Protein AF-A0A524GRS2-F1 (afdb_monomer_lite)

pLDDT: mean 77.16, std 18.99, range [37.22, 97.19]

Radius of gyration: 33.55 Å; chains: 1; bounding box: 80×37×127 Å

Secondary structure (DSSP, 8-state):
-------------------------PPPPPEE--STT----TTS-EEEET-SSS--EE-TT---TT--EEEEEEEEEEEPS---TT--HHHHTT--PBP--HHHHHHHHHHHHHHHHHHHTT-SS-EEESS--TTEEEEEEEEEEE-B-SPP-----------------

Foldseek 3Di:
DDDDDDDDDDDDDDDDDDDDPDPDPDQDDWDFDPDPPWDADPVQWTWIPSDPDPTDTHHPPDDLPLAAAEEEDEPFEAEDPDADDPDDPVSVVVDDFHDQDPVNRVVVVVVVVVVVCVVVVPDPRYHYDNDDDDRYHYDYDYHYHDTHPDDPDDPDPPPPPPPDDDDDD

Sequence (169 aa):
MHTRINNQVRRVAILTMVAVFGIGCTTPPPTIDTSEGAEATFDGLYPVLNAKVDAAWAAPGLDLSGYTKILLRGEGIEYRPGGESGRTSMARSHGGPYEVTEDQKERVLAIVREAFLKELGKSTRFTIVDEPGPDVLLVRGVLLDVVSYVPPDTASRSEVLLRSVGDAT

Structure (mmCIF, N/CA/C/O backbone):
data_AF-A0A524GRS2-F1
#
_entry.id   AF-A0A524GRS2-F1
#
loop_
_atom_site.group_PDB
_atom_site.id
_atom_site.type_symbol
_atom_site.label_atom_id
_atom_site.label_alt_id
_atom_site.label_comp_id
_atom_site.label_asym_id
_atom_site.label_entity_id
_atom_site.label_seq_id
_atom_site.pdbx_PDB_ins_code
_atom_site.Cartn_x
_atom_site.Cartn_y
_atom_site.Cartn_z
_atom_site.occupancy
_atom_site.B_iso_or_equiv
_atom_site.auth_seq_id
_atom_site.auth_comp_id
_atom_site.auth_asym_id
_atom_site.auth_atom_id
_atom_site.pdbx_PDB_model_num
ATOM 1 N N . MET A 1 1 ? 38.931 -9.334 89.816 1.00 37.22 1 MET A N 1
ATOM 2 C CA . MET A 1 1 ? 40.124 -8.649 89.279 1.00 37.22 1 MET A CA 1
ATOM 3 C C . MET A 1 1 ? 40.024 -8.660 87.757 1.00 37.22 1 MET A C 1
ATOM 5 O O . MET A 1 1 ? 39.945 -9.737 87.195 1.00 37.22 1 MET A O 1
ATOM 9 N N . HIS A 1 2 ? 39.906 -7.465 87.170 1.00 39.06 2 HIS A N 1
ATOM 10 C CA . HIS A 1 2 ? 40.133 -7.047 85.773 1.00 39.06 2 HIS A CA 1
ATOM 11 C C . HIS A 1 2 ? 39.547 -7.843 84.573 1.00 39.06 2 HIS A C 1
ATOM 13 O O . HIS A 1 2 ? 39.896 -8.988 84.344 1.00 39.06 2 HIS A O 1
ATOM 19 N N . THR A 1 3 ? 38.553 -7.310 83.840 1.00 40.22 3 THR A N 1
ATOM 20 C CA . THR A 1 3 ? 38.626 -6.407 82.649 1.00 40.22 3 THR A CA 1
ATOM 21 C C . THR A 1 3 ? 38.978 -7.109 81.313 1.00 40.22 3 THR A C 1
ATOM 23 O O . THR A 1 3 ? 40.138 -7.417 81.090 1.00 40.22 3 THR A O 1
ATOM 26 N N . ARG A 1 4 ? 38.026 -7.236 80.365 1.00 40.84 4 ARG A N 1
ATOM 27 C CA . ARG A 1 4 ? 37.919 -6.444 79.103 1.00 40.84 4 ARG A CA 1
ATOM 28 C C . ARG A 1 4 ? 36.942 -7.040 78.067 1.00 40.84 4 ARG A C 1
ATOM 30 O O . ARG A 1 4 ? 36.917 -8.231 77.796 1.00 40.84 4 ARG A O 1
ATOM 37 N N . ILE A 1 5 ? 36.186 -6.108 77.489 1.00 53.31 5 ILE A N 1
ATOM 38 C CA . ILE A 1 5 ? 35.272 -6.127 76.335 1.00 53.31 5 ILE A CA 1
ATOM 39 C C . ILE A 1 5 ? 36.060 -6.174 75.009 1.00 53.31 5 ILE A C 1
ATOM 41 O O . ILE A 1 5 ? 37.092 -5.510 74.961 1.00 53.31 5 ILE A O 1
ATOM 45 N N . ASN A 1 6 ? 35.552 -6.845 73.951 1.00 43.56 6 ASN A N 1
ATOM 4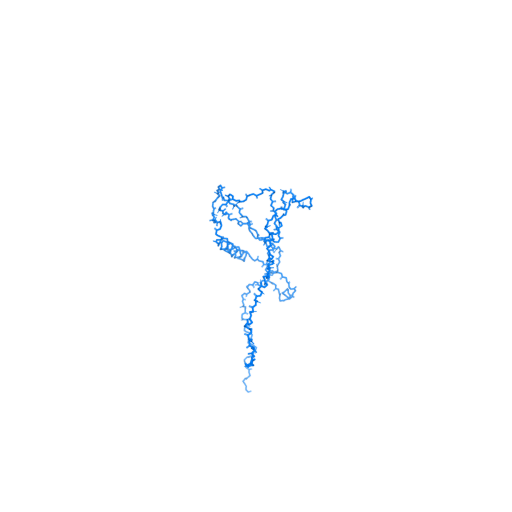6 C CA . ASN A 1 6 ? 35.496 -6.363 72.539 1.00 43.56 6 ASN A CA 1
ATOM 47 C C . ASN A 1 6 ? 34.834 -7.435 71.625 1.00 43.56 6 ASN A C 1
ATOM 49 O O . ASN A 1 6 ? 35.375 -8.523 71.486 1.00 43.56 6 ASN A O 1
ATOM 53 N N . ASN A 1 7 ? 33.594 -7.323 71.136 1.00 45.00 7 ASN A N 1
ATOM 54 C CA . ASN A 1 7 ? 33.030 -6.490 70.057 1.00 45.00 7 ASN A CA 1
ATOM 55 C C . ASN A 1 7 ? 33.654 -6.697 68.656 1.00 45.00 7 ASN A C 1
ATOM 57 O O . ASN A 1 7 ? 34.680 -6.101 68.340 1.00 45.00 7 ASN A O 1
ATOM 61 N N . GLN A 1 8 ? 32.989 -7.481 67.796 1.00 49.09 8 GLN A N 1
ATOM 62 C CA . GLN A 1 8 ? 33.126 -7.389 66.335 1.00 49.09 8 GLN A CA 1
ATOM 63 C C . GLN A 1 8 ? 31.754 -7.538 65.665 1.00 49.09 8 GLN A C 1
ATOM 65 O O . GLN A 1 8 ? 31.159 -8.612 65.593 1.00 49.09 8 GLN A O 1
ATOM 70 N N . VAL A 1 9 ? 31.262 -6.391 65.209 1.00 46.88 9 VAL A N 1
ATOM 71 C CA . VAL A 1 9 ? 29.985 -6.143 64.545 1.00 46.88 9 VAL A CA 1
ATOM 72 C C . VAL A 1 9 ? 30.021 -6.734 63.133 1.00 46.88 9 VAL A C 1
ATOM 74 O O . VAL A 1 9 ? 30.816 -6.315 62.291 1.00 46.88 9 VAL A O 1
ATOM 77 N N . ARG A 1 10 ? 29.147 -7.707 62.849 1.00 46.19 10 ARG A N 1
ATOM 78 C CA . ARG A 1 10 ? 28.911 -8.215 61.489 1.00 46.19 10 ARG A CA 1
ATOM 79 C C . ARG A 1 10 ? 28.098 -7.185 60.698 1.00 46.19 10 ARG A C 1
ATOM 81 O O . ARG A 1 10 ? 26.949 -6.905 61.019 1.00 46.19 10 ARG A O 1
ATOM 88 N N . ARG A 1 11 ? 28.736 -6.613 59.676 1.00 42.41 11 ARG A N 1
ATOM 89 C CA . ARG A 1 11 ? 28.190 -5.629 58.732 1.00 42.41 11 ARG A CA 1
ATOM 90 C C . ARG A 1 11 ? 27.015 -6.225 57.942 1.00 42.41 11 ARG A C 1
ATOM 92 O O . ARG A 1 11 ? 27.190 -7.236 57.269 1.00 42.41 11 ARG A O 1
ATOM 99 N N . VAL A 1 12 ? 25.850 -5.582 58.002 1.00 46.50 12 VAL A N 1
ATOM 100 C CA . VAL A 1 12 ? 24.701 -5.833 57.117 1.00 46.50 12 VAL A CA 1
ATOM 101 C C . VAL A 1 12 ? 24.848 -4.914 55.904 1.00 46.50 12 VAL A C 1
ATOM 103 O O . VAL A 1 12 ? 24.882 -3.696 56.060 1.00 46.50 12 VAL A O 1
ATOM 106 N N . ALA A 1 13 ? 24.973 -5.488 54.707 1.00 42.91 13 ALA A N 1
ATOM 107 C CA . ALA A 1 13 ? 24.952 -4.749 53.448 1.00 42.91 13 ALA A CA 1
ATOM 108 C C . ALA A 1 13 ? 23.513 -4.733 52.909 1.00 42.91 13 ALA A C 1
ATOM 110 O O . ALA A 1 13 ? 22.973 -5.778 52.554 1.00 42.91 13 ALA A O 1
ATOM 111 N N . ILE A 1 14 ? 22.889 -3.555 52.889 1.00 42.84 14 ILE A N 1
ATOM 112 C CA . ILE A 1 14 ? 21.577 -3.312 52.277 1.00 42.84 14 ILE A CA 1
ATOM 113 C C . ILE A 1 14 ? 21.828 -2.921 50.818 1.00 42.84 14 ILE A C 1
ATOM 115 O O . ILE A 1 14 ? 22.500 -1.928 50.549 1.00 42.84 14 ILE A O 1
ATOM 119 N N . LEU A 1 15 ? 21.323 -3.728 49.887 1.00 41.41 15 LEU A N 1
ATOM 120 C CA . LEU A 1 15 ? 21.469 -3.536 48.446 1.00 41.41 15 LEU A CA 1
ATOM 121 C C . LEU A 1 15 ? 20.188 -2.874 47.920 1.00 41.41 15 LEU A C 1
ATOM 123 O O . LEU A 1 15 ? 19.169 -3.530 47.716 1.00 41.41 15 LEU A O 1
ATOM 127 N N . THR A 1 16 ? 20.216 -1.551 47.774 1.00 44.53 16 THR A N 1
ATOM 128 C CA . THR A 1 16 ? 19.108 -0.755 47.231 1.00 44.53 16 THR A CA 1
ATOM 129 C C . THR A 1 16 ? 19.092 -0.894 45.707 1.00 44.53 16 THR A C 1
ATOM 131 O O . THR A 1 16 ? 19.890 -0.281 45.002 1.00 44.53 16 THR A O 1
ATOM 134 N N . MET A 1 17 ? 18.198 -1.737 45.191 1.00 40.00 17 MET A N 1
ATOM 135 C CA . MET A 1 17 ? 17.935 -1.885 43.760 1.00 40.00 17 MET A CA 1
ATOM 136 C C . MET A 1 17 ? 17.105 -0.687 43.277 1.00 40.00 17 MET A C 1
ATOM 138 O O . MET A 1 17 ? 15.910 -0.592 43.547 1.00 40.00 17 MET A O 1
ATOM 142 N N . VAL A 1 18 ? 17.755 0.255 42.592 1.00 48.28 18 VAL A N 1
ATOM 143 C CA . VAL A 1 18 ? 17.095 1.371 41.902 1.00 48.28 18 VAL A CA 1
ATOM 144 C C . VAL A 1 18 ? 16.351 0.812 40.688 1.00 48.28 18 VAL A C 1
ATOM 146 O O . VAL A 1 18 ? 16.968 0.395 39.709 1.00 48.28 18 VAL A O 1
ATOM 149 N N . ALA A 1 19 ? 15.021 0.782 40.757 1.00 53.06 19 ALA A N 1
ATOM 150 C CA . ALA A 1 19 ? 14.162 0.459 39.626 1.00 53.06 19 ALA A CA 1
ATOM 151 C C . ALA A 1 19 ? 14.111 1.656 38.662 1.00 53.06 19 ALA A C 1
ATOM 153 O O . ALA A 1 19 ? 13.416 2.642 38.903 1.00 53.06 19 ALA A O 1
ATOM 154 N N . VAL A 1 20 ? 14.869 1.574 37.570 1.00 55.94 20 VAL A N 1
ATOM 155 C CA . VAL A 1 20 ? 14.745 2.485 36.429 1.00 55.94 20 VAL A CA 1
ATOM 156 C C . VAL A 1 20 ? 13.466 2.105 35.678 1.00 55.94 20 VAL A C 1
ATOM 158 O O . VAL A 1 20 ? 13.427 1.091 34.984 1.00 55.94 20 VAL A O 1
ATOM 161 N N . PHE A 1 21 ? 12.403 2.898 35.832 1.00 50.94 21 PHE A N 1
ATOM 162 C CA . PHE A 1 21 ? 11.226 2.814 34.969 1.00 50.94 21 PHE A CA 1
ATOM 163 C C . PHE A 1 21 ? 11.613 3.309 33.573 1.00 50.94 21 PHE A C 1
ATOM 165 O O . PHE A 1 21 ? 11.724 4.509 33.330 1.00 50.94 21 PHE A O 1
ATOM 172 N N . GLY A 1 22 ? 11.849 2.375 32.654 1.00 50.34 22 GLY A N 1
ATOM 173 C CA . GLY A 1 22 ? 11.948 2.688 31.236 1.00 50.34 22 GLY A CA 1
ATOM 174 C C . GLY A 1 22 ? 10.583 3.140 30.726 1.00 50.34 22 GLY A C 1
ATOM 175 O O . GLY A 1 22 ? 9.666 2.329 30.616 1.00 50.34 22 GLY A O 1
ATOM 176 N N . ILE A 1 23 ? 10.444 4.426 30.404 1.00 61.38 23 ILE A N 1
ATOM 177 C CA . ILE A 1 23 ? 9.356 4.906 29.550 1.00 61.38 23 ILE A CA 1
ATOM 178 C C . ILE A 1 23 ? 9.669 4.366 28.156 1.00 61.38 23 ILE A C 1
ATOM 180 O O . ILE A 1 23 ? 10.409 4.972 27.385 1.00 61.38 23 ILE A O 1
ATOM 184 N N . GLY A 1 24 ? 9.177 3.165 27.857 1.00 53.12 24 GLY A N 1
ATOM 185 C CA . GLY A 1 24 ? 9.129 2.694 26.484 1.00 53.12 24 GLY A CA 1
ATOM 186 C C . GLY A 1 24 ? 8.235 3.652 25.708 1.00 53.12 24 GLY A C 1
ATOM 187 O O . GLY A 1 24 ? 7.055 3.772 26.031 1.00 53.12 24 GLY A O 1
ATOM 188 N N . CYS A 1 25 ? 8.789 4.359 24.721 1.00 62.62 25 CYS A N 1
ATOM 189 C CA . CYS A 1 25 ? 7.992 5.099 23.748 1.00 62.62 25 CYS A CA 1
ATOM 190 C C . CYS A 1 25 ? 7.077 4.103 23.032 1.00 62.62 25 CYS A C 1
ATOM 192 O O . CYS A 1 25 ? 7.484 3.433 22.086 1.00 62.62 25 CYS A O 1
ATOM 194 N N . THR A 1 26 ? 5.846 3.973 23.514 1.00 72.31 26 THR A N 1
ATOM 195 C CA . THR A 1 26 ? 4.788 3.318 22.757 1.00 72.31 26 THR A CA 1
ATOM 196 C C . THR A 1 26 ? 4.307 4.336 21.736 1.00 72.31 26 THR A C 1
ATOM 198 O O . THR A 1 26 ? 3.864 5.425 22.099 1.00 72.31 26 THR A O 1
ATOM 201 N N . THR A 1 27 ? 4.475 4.035 20.449 1.00 75.06 27 THR A N 1
ATOM 202 C CA . THR A 1 27 ? 3.836 4.833 19.401 1.00 75.06 27 THR A CA 1
ATOM 203 C C . THR A 1 27 ? 2.325 4.761 19.641 1.00 75.06 27 THR A C 1
ATOM 205 O O . THR A 1 27 ? 1.809 3.645 19.778 1.00 75.06 27 THR A O 1
ATOM 208 N N . PRO A 1 28 ? 1.617 5.900 19.745 1.00 85.62 28 PRO A N 1
ATOM 209 C CA . PRO A 1 28 ? 0.177 5.890 19.954 1.00 85.62 28 PRO A CA 1
ATOM 210 C C . PRO A 1 28 ? -0.532 5.095 18.846 1.00 85.62 28 PRO A C 1
ATOM 212 O O . PRO A 1 28 ? -0.034 5.045 17.717 1.00 85.62 28 PRO A O 1
ATOM 215 N N . PRO A 1 29 ? -1.677 4.455 19.137 1.00 88.44 29 PRO A N 1
ATOM 216 C CA . PRO A 1 29 ? -2.413 3.712 18.125 1.00 88.44 29 PRO A CA 1
ATOM 217 C C . PRO A 1 29 ? -2.918 4.640 17.003 1.00 88.44 29 PRO A C 1
ATOM 219 O O . PRO A 1 29 ? -3.179 5.825 17.252 1.00 88.44 29 PRO A O 1
ATOM 222 N N . PRO A 1 30 ? -3.106 4.109 15.779 1.00 91.62 30 PRO A N 1
ATOM 223 C CA . PRO A 1 30 ? -3.716 4.856 14.689 1.00 91.62 30 PRO A CA 1
ATOM 224 C C . PRO A 1 30 ? -5.075 5.426 15.103 1.00 91.62 30 PRO A C 1
ATOM 226 O O . PRO A 1 30 ? -5.917 4.690 15.617 1.00 91.62 30 PRO A O 1
ATOM 229 N N . THR A 1 31 ? -5.279 6.727 14.902 1.00 93.12 31 THR A N 1
ATOM 230 C CA . THR A 1 31 ? -6.502 7.435 15.320 1.00 93.12 31 THR A CA 1
ATOM 231 C C . THR A 1 31 ? -6.925 8.418 14.234 1.00 93.12 31 THR A C 1
ATOM 233 O O . THR A 1 31 ? -6.078 9.118 13.686 1.00 93.12 31 THR A O 1
ATOM 236 N N . ILE A 1 32 ? -8.220 8.467 13.917 1.00 94.44 32 ILE A N 1
ATOM 237 C CA . ILE A 1 32 ? -8.779 9.426 12.954 1.00 94.44 32 ILE A CA 1
ATOM 238 C C . ILE A 1 32 ? -8.814 10.810 13.612 1.00 94.44 32 ILE A C 1
ATOM 240 O O . ILE A 1 32 ? -9.409 10.964 14.679 1.00 94.44 32 ILE A O 1
ATOM 244 N N . ASP A 1 33 ? -8.180 11.802 12.992 1.00 94.75 33 ASP A N 1
ATOM 245 C CA . ASP A 1 33 ? -8.188 13.183 13.470 1.00 94.75 33 ASP A CA 1
ATOM 246 C C . ASP A 1 33 ? -9.451 13.899 12.999 1.00 94.75 33 ASP A C 1
ATOM 248 O O . ASP A 1 33 ? -9.538 14.340 11.859 1.00 94.75 33 ASP A O 1
ATOM 252 N N . THR A 1 34 ? -10.439 14.009 13.883 1.00 91.25 34 THR A N 1
ATOM 253 C CA . THR A 1 34 ? -11.660 14.795 13.654 1.00 91.25 34 THR A CA 1
ATOM 254 C C . THR A 1 34 ? -11.642 16.113 14.434 1.00 91.25 34 THR A C 1
ATOM 256 O O . THR A 1 34 ? -12.701 16.603 14.833 1.00 91.25 34 THR A O 1
ATOM 259 N N . SER A 1 35 ? -10.457 16.648 14.752 1.00 90.62 35 SER A N 1
ATOM 260 C CA . SER A 1 35 ? -10.326 17.938 15.435 1.00 90.62 35 SER A CA 1
ATOM 261 C C . SER A 1 35 ? -10.723 19.105 14.523 1.00 90.62 35 SER A C 1
ATOM 263 O O . SER A 1 35 ? -10.771 18.976 13.303 1.00 90.62 35 SER A O 1
ATOM 265 N N . GLU A 1 36 ? -10.999 20.273 15.109 1.00 84.25 36 GLU A N 1
ATOM 266 C CA . GLU A 1 36 ? -11.433 21.466 14.360 1.00 84.25 36 GLU A CA 1
ATOM 267 C C . GLU A 1 36 ? -10.406 21.957 13.323 1.00 84.25 36 GLU A C 1
ATOM 269 O O . GLU A 1 36 ? -10.776 22.655 12.383 1.00 84.25 36 GLU A O 1
ATOM 274 N N . GLY A 1 37 ? -9.128 21.596 13.482 1.00 85.12 37 GLY A N 1
ATOM 275 C CA . GLY A 1 37 ? -8.053 21.939 12.547 1.00 85.12 37 GLY A CA 1
ATOM 276 C C . GLY A 1 37 ? -7.757 20.868 11.495 1.00 85.12 37 GLY A C 1
ATOM 277 O O . GLY A 1 37 ? -6.872 21.077 10.669 1.00 85.12 37 GLY A O 1
ATOM 278 N N . ALA A 1 38 ? -8.444 19.725 11.529 1.00 88.19 38 ALA A N 1
ATOM 279 C CA . ALA A 1 38 ? -8.202 18.639 10.592 1.00 88.19 38 ALA A CA 1
ATOM 280 C C . ALA A 1 38 ? -8.813 18.953 9.219 1.00 88.19 38 ALA A C 1
ATOM 282 O O . ALA A 1 38 ? -10.018 19.182 9.087 1.00 88.19 38 ALA A O 1
ATOM 283 N N . GLU A 1 39 ? -7.981 18.925 8.178 1.00 90.12 39 GLU A N 1
ATOM 284 C CA . GLU A 1 39 ? -8.432 19.123 6.803 1.00 90.12 39 GLU A CA 1
ATOM 285 C C . GLU A 1 39 ? -9.025 17.825 6.248 1.00 90.12 39 GLU A C 1
ATOM 287 O O . GLU A 1 39 ? -8.314 16.860 5.950 1.00 90.12 39 GLU A O 1
ATOM 292 N N . ALA A 1 40 ? -10.352 17.800 6.115 1.00 92.38 40 ALA A N 1
ATOM 293 C CA . ALA A 1 40 ? -11.043 16.725 5.425 1.00 92.38 40 ALA A CA 1
ATOM 294 C C . ALA A 1 40 ? -10.788 16.803 3.914 1.00 92.38 40 ALA A C 1
ATOM 296 O O . ALA A 1 40 ? -10.760 17.87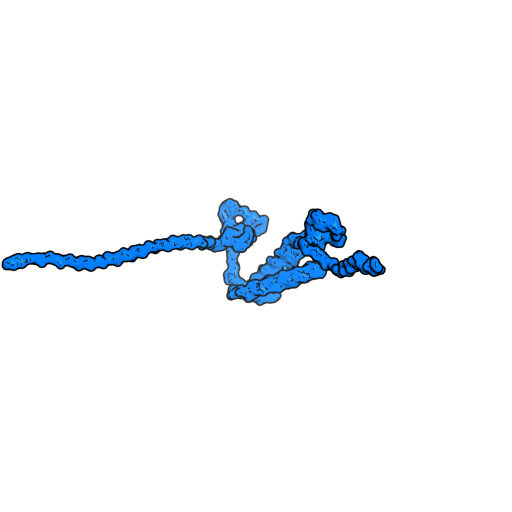3 3.303 1.00 92.38 40 ALA A O 1
ATOM 297 N N . THR A 1 41 ? -10.653 15.636 3.306 1.00 93.31 41 THR A N 1
ATOM 298 C CA . THR A 1 41 ? -10.675 15.472 1.849 1.00 93.31 41 THR A CA 1
ATOM 299 C C . THR A 1 41 ? -12.052 15.832 1.277 1.00 93.31 41 THR A C 1
ATOM 301 O O . THR A 1 41 ? -13.049 15.905 1.998 1.00 93.31 41 THR A O 1
ATOM 304 N N . PHE A 1 42 ? -12.120 16.064 -0.037 1.00 93.25 42 PHE A N 1
ATOM 305 C CA . PHE A 1 42 ? -13.360 16.448 -0.728 1.00 93.25 42 PHE A CA 1
ATOM 306 C C . PHE A 1 42 ? -14.511 15.442 -0.529 1.00 93.25 42 PHE A C 1
ATOM 308 O O . PHE A 1 42 ? -15.678 15.825 -0.510 1.00 93.25 42 PHE A O 1
ATOM 315 N N . ASP A 1 43 ? -14.186 14.164 -0.352 1.00 92.62 43 ASP A N 1
ATOM 316 C CA . ASP A 1 43 ? -15.102 13.052 -0.095 1.00 92.62 43 ASP A CA 1
ATOM 317 C C . ASP A 1 43 ? -15.363 12.795 1.404 1.00 92.62 43 ASP A C 1
ATOM 319 O O . ASP A 1 43 ? -16.028 11.823 1.763 1.00 92.62 43 ASP A O 1
ATOM 323 N N . GLY A 1 44 ? -14.901 13.687 2.287 1.00 93.75 44 GLY A N 1
ATOM 324 C CA . GLY A 1 44 ? -15.211 13.659 3.718 1.00 93.75 44 GLY A CA 1
ATOM 325 C C . GLY A 1 44 ? -14.357 12.691 4.541 1.00 93.75 44 GLY A C 1
ATOM 326 O O . GLY A 1 44 ? -14.752 12.323 5.650 1.00 93.75 44 GLY A O 1
ATOM 327 N N . LEU A 1 45 ? -13.198 12.266 4.029 1.00 96.75 45 LEU A N 1
ATOM 328 C CA . LEU A 1 45 ? -12.237 11.459 4.783 1.00 96.75 45 LEU A CA 1
ATOM 329 C C . LEU A 1 45 ? -11.285 12.355 5.574 1.00 96.75 45 LEU A C 1
ATOM 331 O O . LEU A 1 45 ? -10.778 13.353 5.056 1.00 96.75 45 LEU A O 1
ATOM 335 N N . TYR A 1 46 ? -10.991 11.946 6.802 1.00 97.19 46 TYR A N 1
ATOM 336 C CA . TYR A 1 46 ? -10.122 12.664 7.729 1.00 97.19 46 TYR A CA 1
ATOM 337 C C . TYR A 1 46 ? -8.772 11.960 7.875 1.00 97.19 46 TYR A C 1
ATOM 339 O O . TYR A 1 46 ? -8.724 10.728 7.777 1.00 97.19 46 TYR A O 1
ATOM 347 N N . PRO A 1 47 ? -7.677 12.705 8.108 1.00 96.44 47 PRO A N 1
ATOM 348 C CA . PRO A 1 47 ? -6.351 12.121 8.233 1.00 96.44 47 PRO A CA 1
ATOM 349 C C . PRO A 1 47 ? -6.261 11.170 9.433 1.00 96.44 47 PRO A C 1
ATOM 351 O O . PRO A 1 47 ? -6.874 11.380 10.481 1.00 96.44 47 PRO A O 1
ATOM 354 N N . VAL A 1 48 ? -5.476 10.105 9.283 1.00 95.81 48 VAL A N 1
ATOM 355 C CA . VAL A 1 48 ? -5.207 9.124 10.339 1.00 95.81 48 VAL A CA 1
ATOM 356 C C . VAL A 1 48 ? -3.829 9.397 10.933 1.00 95.81 48 VAL A C 1
ATOM 358 O O . VAL A 1 48 ? -2.800 9.187 10.291 1.00 95.81 48 VAL A O 1
ATOM 361 N N . LEU A 1 49 ? -3.802 9.828 12.191 1.00 93.75 49 LEU A N 1
ATOM 362 C CA . LEU A 1 49 ? -2.572 10.053 12.946 1.00 93.75 49 LEU A CA 1
ATOM 363 C C . LEU A 1 49 ? -1.935 8.718 13.324 1.00 93.75 49 LEU A C 1
ATOM 365 O O . LEU A 1 49 ? -2.640 7.749 13.604 1.00 93.75 49 LEU A O 1
ATOM 369 N N . ASN A 1 50 ? -0.602 8.682 13.401 1.00 93.00 50 ASN A N 1
ATOM 370 C CA . ASN A 1 50 ? 0.179 7.493 13.776 1.00 93.00 50 ASN A CA 1
ATOM 371 C C . ASN A 1 50 ? -0.072 6.274 12.867 1.00 93.00 50 ASN A C 1
ATOM 373 O O . ASN A 1 50 ? 0.066 5.123 13.292 1.00 93.00 50 ASN A O 1
ATOM 377 N N . ALA A 1 51 ? -0.458 6.515 11.612 1.00 92.19 51 ALA A N 1
ATOM 378 C CA . ALA A 1 51 ? -0.539 5.469 10.608 1.00 92.19 51 ALA A CA 1
ATOM 379 C C . ALA A 1 51 ? 0.844 4.831 10.379 1.00 92.19 51 ALA A C 1
ATOM 381 O O . ALA A 1 51 ? 1.885 5.466 10.525 1.00 92.19 51 ALA A O 1
ATOM 382 N N . LYS A 1 52 ? 0.858 3.551 9.991 1.00 89.06 52 LYS A N 1
ATOM 383 C CA . LYS A 1 52 ? 2.093 2.837 9.606 1.00 89.06 52 LYS A CA 1
ATOM 384 C C . LYS A 1 52 ? 2.551 3.142 8.173 1.00 89.06 52 LYS A C 1
ATOM 386 O O . LYS A 1 52 ? 3.469 2.498 7.677 1.00 89.06 52 LYS A O 1
ATOM 391 N N . VAL A 1 53 ? 1.861 4.059 7.510 1.00 90.50 53 VAL A N 1
ATOM 392 C CA . VAL A 1 53 ? 2.084 4.508 6.137 1.00 90.50 53 VAL A CA 1
ATOM 393 C C . VAL A 1 53 ? 2.233 6.024 6.154 1.00 90.50 53 VAL A C 1
ATOM 395 O O . VAL A 1 53 ? 1.759 6.664 7.092 1.00 90.50 53 VAL A O 1
ATOM 398 N N . ASP A 1 54 ? 2.859 6.587 5.122 1.00 91.75 54 ASP A N 1
ATOM 399 C CA . ASP A 1 54 ? 3.163 8.024 5.065 1.00 91.75 54 ASP A CA 1
ATOM 400 C C . ASP A 1 54 ? 1.910 8.901 5.116 1.00 91.75 54 ASP A C 1
ATOM 402 O O . ASP A 1 54 ? 1.930 9.990 5.686 1.00 91.75 54 ASP A O 1
ATOM 406 N N . ALA A 1 55 ? 0.809 8.415 4.542 1.00 92.44 55 ALA A N 1
ATOM 407 C CA . ALA A 1 55 ? -0.467 9.098 4.590 1.00 92.44 55 ALA A CA 1
ATOM 408 C C . ALA A 1 55 ? -1.631 8.105 4.561 1.00 92.44 55 ALA A C 1
ATOM 410 O O . ALA A 1 55 ? -1.604 7.100 3.847 1.00 92.44 55 ALA A O 1
ATOM 411 N N . ALA A 1 56 ? -2.657 8.390 5.354 1.00 94.69 56 ALA A N 1
ATOM 412 C CA . ALA A 1 56 ? -3.883 7.614 5.407 1.00 94.69 56 ALA A CA 1
ATOM 413 C C . ALA A 1 56 ? -5.049 8.529 5.774 1.00 94.69 56 ALA A C 1
ATOM 415 O O . ALA A 1 56 ? -4.901 9.419 6.610 1.00 94.69 56 ALA A O 1
ATOM 416 N N . TRP A 1 57 ? -6.209 8.263 5.176 1.00 96.31 57 TRP A N 1
ATOM 417 C CA . TRP A 1 57 ? -7.462 8.941 5.482 1.00 96.31 57 TRP A CA 1
ATOM 418 C C . TRP A 1 57 ? -8.569 7.914 5.686 1.00 96.31 57 TRP A C 1
ATOM 420 O O . TRP A 1 57 ? -8.567 6.853 5.056 1.00 96.31 57 TRP A O 1
ATOM 430 N N . ALA A 1 58 ? -9.506 8.218 6.575 1.00 95.94 58 ALA A N 1
ATOM 431 C CA . ALA A 1 58 ? -10.624 7.345 6.892 1.00 95.94 58 ALA A CA 1
ATOM 432 C C . ALA A 1 58 ? -11.899 8.151 7.154 1.00 95.94 58 ALA A C 1
ATOM 434 O O . ALA A 1 58 ? -11.856 9.289 7.624 1.00 95.94 58 ALA A O 1
ATOM 435 N N . ALA A 1 59 ? -13.045 7.536 6.864 1.00 94.88 59 ALA A N 1
ATOM 436 C CA . ALA A 1 59 ? -14.338 8.108 7.207 1.00 94.88 59 ALA A CA 1
ATOM 437 C C . ALA A 1 59 ? -14.507 8.162 8.740 1.00 94.88 59 ALA A C 1
ATOM 439 O O . ALA A 1 59 ? -14.119 7.209 9.428 1.00 94.88 59 ALA A O 1
ATOM 440 N N . PRO A 1 60 ? -15.114 9.224 9.297 1.00 93.06 60 PRO A N 1
ATOM 441 C CA . PRO A 1 60 ? -15.418 9.287 10.722 1.00 93.06 60 PRO A CA 1
ATOM 442 C C . PRO A 1 60 ? -16.262 8.090 11.170 1.00 93.06 60 PRO A C 1
ATOM 444 O O . PRO A 1 60 ? -17.229 7.717 10.509 1.00 93.06 60 PRO A O 1
ATOM 447 N N . GLY A 1 61 ? -15.902 7.485 12.303 1.00 90.25 61 GLY A N 1
ATOM 448 C CA . GLY A 1 61 ? -16.623 6.328 12.842 1.00 90.25 61 GLY A CA 1
ATOM 449 C C . GLY A 1 61 ? -16.439 5.024 12.057 1.00 90.25 61 GLY A C 1
ATOM 450 O O . GLY A 1 61 ? -17.197 4.085 12.292 1.00 90.25 61 GLY A O 1
ATOM 451 N N . LEU A 1 62 ? -15.459 4.945 11.145 1.00 92.00 62 LEU A N 1
ATOM 452 C CA . LEU A 1 62 ? -15.115 3.707 10.443 1.00 92.00 62 LEU A CA 1
ATOM 453 C C . LEU A 1 62 ? -14.827 2.576 11.442 1.00 92.00 62 LEU A C 1
ATOM 455 O O . LEU A 1 62 ? -13.851 2.630 12.190 1.00 92.00 62 LEU A O 1
ATOM 459 N N . ASP A 1 63 ? -15.641 1.524 11.390 1.00 90.50 63 ASP A N 1
ATOM 460 C CA . ASP A 1 63 ? -15.414 0.279 12.116 1.00 90.50 63 ASP A CA 1
ATOM 461 C C . ASP A 1 63 ? -15.142 -0.861 11.128 1.00 90.50 63 ASP A C 1
ATOM 463 O O . ASP A 1 63 ? -15.992 -1.233 10.317 1.00 90.50 63 ASP A O 1
ATOM 467 N N . LEU A 1 64 ? -13.930 -1.416 11.195 1.00 91.31 64 LEU A N 1
ATOM 468 C CA . LEU A 1 64 ? -13.506 -2.556 10.380 1.00 91.31 64 LEU A CA 1
ATOM 469 C C . LEU A 1 64 ? -13.573 -3.890 11.143 1.00 91.31 64 LEU A C 1
ATOM 471 O O . LEU A 1 64 ? -13.170 -4.924 10.608 1.00 91.31 64 LEU A O 1
ATOM 475 N N . SER A 1 65 ? -14.052 -3.893 12.391 1.00 91.00 65 SER A N 1
ATOM 476 C CA . SER A 1 65 ? -14.030 -5.068 13.270 1.00 91.00 65 SER A CA 1
ATOM 477 C C . SER A 1 65 ? -14.873 -6.240 12.757 1.00 91.00 65 SER A C 1
ATOM 479 O O . SER A 1 65 ? -14.538 -7.392 13.040 1.00 91.00 65 SER A O 1
ATOM 481 N N . GLY A 1 66 ? -15.917 -5.956 11.970 1.00 93.25 66 GLY A N 1
ATOM 482 C CA . GLY A 1 66 ? -16.807 -6.953 11.371 1.00 93.25 66 GLY A CA 1
ATOM 483 C C . GLY A 1 66 ? -16.215 -7.725 10.187 1.00 93.25 66 GLY A C 1
ATOM 484 O O . GLY A 1 66 ? -16.783 -8.738 9.783 1.00 93.25 66 GLY A O 1
ATOM 485 N N . TYR A 1 67 ? -15.079 -7.289 9.636 1.00 94.75 67 TYR A N 1
ATOM 486 C CA . TYR A 1 67 ? -14.447 -7.955 8.499 1.00 94.75 67 TYR A CA 1
ATOM 487 C C . TYR A 1 67 ? -13.438 -8.999 8.971 1.00 94.75 67 TYR A C 1
ATOM 489 O O . TYR A 1 67 ? -12.508 -8.701 9.724 1.00 94.75 67 TYR A O 1
ATOM 497 N N . THR A 1 68 ? -13.594 -10.232 8.492 1.00 94.88 68 THR A N 1
ATOM 498 C CA . THR A 1 68 ? -12.663 -11.340 8.785 1.00 94.88 68 THR A CA 1
ATOM 499 C C . THR A 1 68 ? -11.895 -11.798 7.547 1.00 94.88 68 THR A C 1
ATOM 501 O O . THR A 1 68 ? -10.883 -12.499 7.649 1.00 94.88 68 THR A O 1
ATOM 504 N N . LYS A 1 69 ? -12.346 -11.371 6.365 1.00 95.88 69 LYS A N 1
ATOM 505 C CA . LYS A 1 69 ? -11.779 -11.739 5.072 1.00 95.88 69 LYS A CA 1
ATOM 506 C C . LYS A 1 69 ? -11.370 -10.501 4.293 1.00 95.88 69 LYS A C 1
ATOM 508 O O . LYS A 1 69 ? -11.956 -9.434 4.458 1.00 95.88 69 LYS A O 1
ATOM 513 N N . ILE A 1 70 ? -10.388 -10.665 3.417 1.00 94.38 70 ILE A N 1
ATOM 514 C CA . ILE A 1 70 ? -9.961 -9.635 2.473 1.00 94.38 70 ILE A CA 1
ATOM 515 C C . ILE A 1 70 ? -10.091 -10.181 1.056 1.00 94.38 70 ILE A C 1
ATOM 517 O O . ILE A 1 70 ? -9.542 -11.236 0.741 1.00 94.38 70 ILE A O 1
ATOM 521 N N . LEU A 1 71 ? -10.766 -9.419 0.199 1.00 93.56 71 LEU A N 1
ATOM 522 C CA . LEU A 1 71 ? -10.717 -9.580 -1.247 1.00 93.56 71 LEU A CA 1
ATOM 523 C C . LEU A 1 71 ? -9.725 -8.561 -1.799 1.00 93.56 71 LEU A C 1
ATOM 525 O O . LEU A 1 71 ? -9.998 -7.360 -1.807 1.00 93.56 71 LEU A O 1
ATOM 529 N N . LEU A 1 72 ? -8.569 -9.033 -2.258 1.00 89.69 72 LEU A N 1
ATOM 530 C CA . LEU A 1 72 ? -7.562 -8.162 -2.853 1.00 89.69 72 LEU A CA 1
ATOM 531 C C . LEU A 1 72 ? -7.850 -7.958 -4.345 1.00 89.69 72 LEU A C 1
ATOM 533 O O . LEU A 1 72 ? -8.001 -8.922 -5.101 1.00 89.69 72 LEU A O 1
ATOM 537 N N . ARG A 1 73 ? -7.868 -6.701 -4.786 1.00 87.81 73 ARG A N 1
ATOM 538 C CA . ARG A 1 73 ? -7.934 -6.324 -6.201 1.00 87.81 73 ARG A CA 1
ATOM 539 C C . ARG A 1 73 ? -6.774 -5.396 -6.540 1.00 87.81 73 ARG A C 1
ATOM 541 O O . ARG A 1 73 ? -6.578 -4.369 -5.902 1.00 87.81 73 ARG A O 1
ATOM 548 N N . GLY A 1 74 ? -5.990 -5.774 -7.543 1.00 84.06 74 GLY A N 1
ATOM 549 C CA . GLY A 1 74 ? -5.018 -4.863 -8.137 1.00 84.06 74 GLY A CA 1
ATOM 550 C C . GLY A 1 74 ? -5.728 -3.949 -9.128 1.00 84.06 74 GLY A C 1
ATOM 551 O O . GLY A 1 74 ? -6.411 -4.448 -10.018 1.00 84.06 74 GLY A O 1
ATOM 552 N N . GLU A 1 75 ? -5.549 -2.641 -8.986 1.00 84.81 75 GLU A N 1
ATOM 553 C CA . GLU A 1 75 ? -6.044 -1.627 -9.932 1.00 84.81 75 GLU A CA 1
ATOM 554 C C . GLU A 1 75 ? -4.986 -1.267 -10.991 1.00 84.81 75 GLU A C 1
ATOM 556 O O . GLU A 1 75 ? -5.193 -0.384 -11.815 1.00 84.81 75 GLU A O 1
ATOM 561 N N . GLY A 1 76 ? -3.859 -1.986 -11.004 1.00 85.25 76 GLY A N 1
ATOM 562 C CA . GLY A 1 76 ? -2.814 -1.877 -12.017 1.00 85.25 76 GLY A CA 1
ATOM 563 C C . GLY A 1 76 ? -1.569 -1.132 -11.546 1.00 85.25 76 GLY A C 1
ATOM 564 O O . GLY A 1 76 ? -1.351 -0.909 -10.352 1.00 85.25 76 GLY A O 1
ATOM 565 N N . ILE A 1 77 ? -0.719 -0.812 -12.520 1.00 90.62 77 ILE A N 1
ATOM 566 C CA . ILE A 1 77 ? 0.528 -0.077 -12.332 1.00 90.62 77 ILE A CA 1
ATOM 567 C C . ILE A 1 77 ? 0.547 1.061 -13.348 1.00 90.62 77 ILE A C 1
ATOM 569 O O . ILE A 1 77 ? 0.495 0.817 -14.555 1.00 90.62 77 ILE A O 1
ATOM 573 N N . GLU A 1 78 ? 0.626 2.294 -12.863 1.00 91.00 78 GLU A N 1
ATOM 574 C CA . GLU A 1 78 ? 0.881 3.460 -13.695 1.00 91.00 78 GLU A CA 1
ATOM 575 C C . GLU A 1 78 ? 2.389 3.628 -13.862 1.00 91.00 78 GLU A C 1
ATOM 577 O O . GLU A 1 78 ? 3.140 3.794 -12.898 1.00 91.00 78 GLU A O 1
ATOM 582 N N . TYR A 1 79 ? 2.831 3.579 -15.112 1.00 88.19 79 TYR A N 1
ATOM 583 C CA . TYR A 1 79 ? 4.208 3.854 -15.483 1.00 88.19 79 TYR A CA 1
ATOM 584 C C . TYR A 1 79 ? 4.313 5.300 -15.923 1.00 88.19 79 TYR A C 1
ATOM 586 O O . TYR A 1 79 ? 3.484 5.770 -16.707 1.00 88.19 79 TYR A O 1
ATOM 594 N N . ARG A 1 80 ? 5.356 5.990 -15.460 1.00 85.69 80 ARG A N 1
ATOM 595 C CA . ARG A 1 80 ? 5.619 7.354 -15.907 1.00 85.69 80 ARG A CA 1
ATOM 596 C C . ARG A 1 80 ? 5.770 7.355 -17.432 1.00 85.69 80 ARG A C 1
ATOM 598 O O . ARG A 1 80 ? 6.587 6.589 -17.950 1.00 85.69 80 ARG A O 1
ATOM 605 N N . PRO A 1 81 ? 5.034 8.216 -18.153 1.00 76.94 81 PRO A N 1
ATOM 606 C CA . PRO A 1 81 ? 5.225 8.362 -19.583 1.00 76.94 81 PRO A CA 1
ATOM 607 C C . PRO A 1 81 ? 6.657 8.797 -19.895 1.00 76.94 81 PRO A C 1
ATOM 609 O O . PRO A 1 81 ? 7.194 9.715 -19.272 1.00 76.94 81 PRO A O 1
ATOM 612 N N . GLY A 1 82 ? 7.255 8.168 -20.901 1.00 67.62 82 GLY A N 1
ATOM 613 C CA . GLY A 1 82 ? 8.603 8.486 -21.355 1.00 67.62 82 GLY A CA 1
ATOM 614 C C . GLY A 1 82 ? 9.678 7.530 -20.841 1.00 67.62 82 GLY A C 1
ATOM 615 O O . GLY A 1 82 ? 9.423 6.548 -20.151 1.00 67.62 82 GLY A O 1
ATOM 616 N N . GLY A 1 83 ? 10.905 7.819 -21.260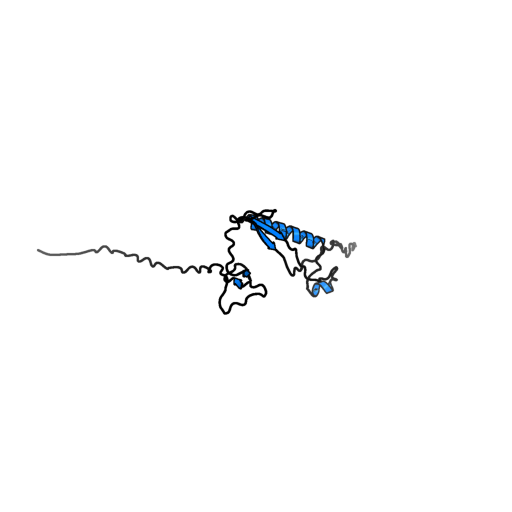 1.00 63.59 83 GLY A N 1
ATOM 617 C CA . GLY A 1 83 ? 12.029 6.893 -21.219 1.00 63.59 83 GLY A CA 1
ATOM 618 C C . GLY A 1 83 ? 12.512 6.631 -22.639 1.00 63.59 83 GLY A C 1
ATOM 619 O O . GLY A 1 83 ? 11.719 6.473 -23.560 1.00 63.59 83 GLY A O 1
ATOM 620 N N . GLU A 1 84 ? 13.822 6.672 -22.848 1.00 61.28 84 GLU A N 1
ATOM 621 C CA . GLU A 1 84 ? 14.385 6.527 -24.191 1.00 61.28 84 GLU A CA 1
ATOM 622 C C . GLU A 1 84 ? 14.625 5.044 -24.503 1.00 61.28 84 GLU A C 1
ATOM 624 O O . GLU A 1 84 ? 15.434 4.382 -23.839 1.00 61.28 84 GLU A O 1
ATOM 629 N N . SER A 1 85 ? 13.961 4.516 -25.531 1.00 62.97 85 SER A N 1
ATOM 630 C CA . SER A 1 85 ? 14.330 3.239 -26.147 1.00 62.97 85 SER A CA 1
ATOM 631 C C . SER A 1 85 ? 15.576 3.402 -27.016 1.00 62.97 85 SER A C 1
ATOM 633 O O . SER A 1 85 ? 15.800 4.425 -27.658 1.00 62.97 85 SER A O 1
ATOM 635 N N . GLY A 1 86 ? 16.444 2.385 -27.021 1.00 60.12 86 GLY A N 1
ATOM 636 C CA . GLY A 1 86 ? 17.586 2.350 -27.941 1.00 60.12 86 GLY A CA 1
ATOM 637 C C . GLY A 1 86 ? 18.632 3.453 -27.728 1.00 60.12 86 GLY A C 1
ATOM 638 O O . GLY A 1 86 ? 19.294 3.848 -28.687 1.00 60.12 86 GLY A O 1
ATOM 639 N N . ARG A 1 87 ? 18.804 3.944 -26.489 1.00 66.56 87 ARG A N 1
ATOM 640 C CA . ARG A 1 87 ? 19.752 5.025 -26.151 1.00 66.56 87 ARG A CA 1
ATOM 641 C C . ARG A 1 87 ? 21.122 4.809 -26.789 1.00 66.56 87 ARG A C 1
ATOM 643 O O . ARG A 1 87 ? 21.801 3.810 -26.501 1.00 66.56 87 ARG A O 1
ATOM 650 N N . THR A 1 88 ? 21.552 5.792 -27.582 1.00 62.91 88 THR A N 1
ATOM 651 C CA . THR A 1 88 ? 22.945 5.907 -28.033 1.00 62.91 88 THR A CA 1
ATOM 652 C C . THR A 1 88 ? 23.868 6.013 -26.818 1.00 62.91 88 THR A C 1
ATOM 654 O O . THR A 1 88 ? 23.441 6.406 -25.730 1.00 62.91 88 THR A O 1
ATOM 657 N N . SER A 1 89 ? 25.155 5.691 -26.974 1.00 64.38 89 SER A N 1
ATOM 658 C CA . SER A 1 89 ? 26.108 5.763 -25.853 1.00 64.38 89 SER A CA 1
ATOM 659 C C . SER A 1 89 ? 26.165 7.154 -25.200 1.00 64.38 89 SER A C 1
ATOM 661 O O . SER A 1 89 ? 26.404 7.250 -24.001 1.00 64.38 89 SER A O 1
ATOM 663 N N . MET A 1 90 ? 25.905 8.217 -25.971 1.00 61.97 90 MET A N 1
ATOM 664 C CA . MET A 1 90 ? 25.863 9.605 -25.496 1.00 61.97 90 MET A CA 1
ATOM 665 C C . MET A 1 90 ? 24.554 9.950 -24.768 1.00 61.97 90 MET A C 1
ATOM 667 O O . MET A 1 90 ? 24.563 10.729 -23.823 1.00 61.97 90 MET A O 1
ATOM 671 N N . ALA A 1 91 ? 23.430 9.344 -25.150 1.00 63.88 91 ALA A N 1
ATOM 672 C CA . ALA A 1 91 ? 22.161 9.520 -24.446 1.00 63.88 91 ALA A CA 1
ATOM 673 C C . ALA A 1 91 ? 22.153 8.808 -23.076 1.00 63.88 91 ALA A C 1
ATOM 675 O O . ALA A 1 91 ? 21.560 9.295 -22.117 1.00 63.88 91 ALA A O 1
ATOM 676 N N . ARG A 1 92 ? 22.894 7.695 -22.939 1.00 67.88 92 ARG A N 1
ATOM 677 C CA . ARG A 1 92 ? 23.066 6.980 -21.656 1.00 67.88 92 ARG A CA 1
ATOM 678 C C . ARG A 1 92 ? 23.821 7.801 -20.606 1.00 67.88 92 ARG A C 1
ATOM 680 O O . ARG A 1 92 ? 23.531 7.669 -19.421 1.00 67.88 92 ARG A O 1
ATOM 687 N N . SER A 1 93 ? 24.774 8.642 -21.018 1.00 67.69 93 SER A N 1
ATOM 688 C CA . SER A 1 93 ? 25.576 9.456 -20.093 1.00 67.69 93 SER A CA 1
ATOM 689 C C . SER A 1 93 ? 24.832 10.667 -19.525 1.00 67.69 93 SER A C 1
ATOM 691 O O . SER A 1 93 ? 25.266 11.210 -18.515 1.00 67.69 93 SER A O 1
ATOM 693 N N . HIS A 1 94 ? 23.703 11.064 -20.124 1.00 69.44 94 HIS A N 1
ATOM 694 C CA . HIS A 1 94 ? 22.865 12.166 -19.631 1.00 69.44 94 HIS A CA 1
ATOM 695 C C . HIS A 1 94 ? 21.941 11.747 -18.474 1.00 69.44 94 HIS A C 1
ATOM 697 O O . HIS A 1 94 ? 21.283 12.595 -17.875 1.00 69.44 94 HIS A O 1
ATOM 703 N N . GLY A 1 95 ? 21.916 10.454 -18.127 1.00 69.31 95 GLY A N 1
ATOM 704 C CA . GLY A 1 95 ? 21.057 9.922 -17.074 1.00 69.31 95 GLY A CA 1
ATOM 705 C C . GLY A 1 95 ? 19.571 9.961 -17.447 1.00 69.31 95 GLY A C 1
ATOM 706 O O . GLY A 1 95 ? 19.159 10.489 -18.478 1.00 69.31 95 GLY A O 1
ATOM 707 N N . GLY A 1 96 ? 18.738 9.330 -16.627 1.00 77.12 96 GLY A N 1
ATOM 708 C CA . GLY A 1 96 ? 17.283 9.310 -16.804 1.00 77.12 96 GLY A CA 1
ATOM 709 C C . GLY A 1 96 ? 16.716 7.908 -17.021 1.00 77.12 96 GLY A C 1
ATOM 710 O O . GLY A 1 96 ? 17.481 6.973 -17.273 1.00 77.12 96 GLY A O 1
ATOM 711 N N . PRO A 1 97 ? 15.391 7.756 -16.902 1.00 82.44 97 PRO A N 1
ATOM 712 C CA . PRO A 1 97 ? 14.747 6.456 -16.966 1.00 82.44 97 PRO A CA 1
ATOM 713 C C . PRO A 1 97 ? 14.763 5.872 -18.386 1.00 82.44 97 PRO A C 1
ATOM 715 O O . PRO A 1 97 ? 14.811 6.595 -19.384 1.00 82.44 97 PRO A O 1
ATOM 718 N N . TYR A 1 98 ? 14.735 4.548 -18.465 1.00 84.06 98 TYR A N 1
ATOM 719 C CA . TYR A 1 98 ? 14.504 3.787 -19.686 1.00 84.06 98 TYR A CA 1
ATOM 720 C C . TYR A 1 98 ? 13.009 3.552 -19.883 1.00 84.06 98 TYR A C 1
ATOM 722 O O . TYR A 1 98 ? 12.249 3.484 -18.914 1.00 84.06 98 T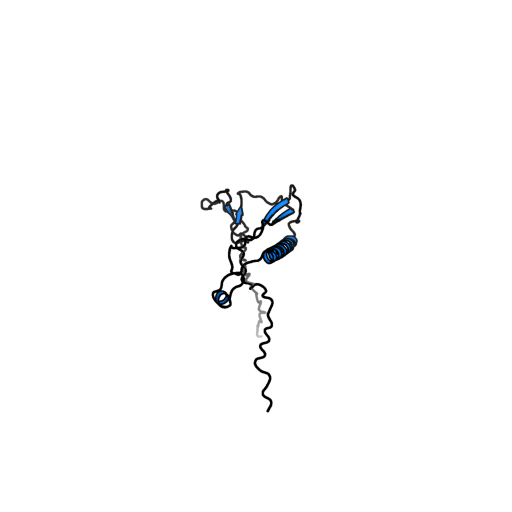YR A O 1
ATOM 730 N N . GLU A 1 99 ? 12.609 3.401 -21.144 1.00 84.88 99 GLU A N 1
ATOM 731 C CA . GLU A 1 99 ? 11.262 2.956 -21.489 1.00 84.88 99 GLU A CA 1
ATOM 732 C C . GLU A 1 99 ? 10.997 1.568 -20.887 1.00 84.88 99 GLU A C 1
ATOM 734 O O . GLU A 1 99 ? 11.854 0.682 -20.955 1.00 84.88 99 GLU A O 1
ATOM 739 N N . VAL A 1 100 ? 9.814 1.387 -20.295 1.00 86.31 100 VAL A N 1
ATOM 740 C CA . VAL A 1 100 ? 9.359 0.087 -19.789 1.00 86.31 100 VAL A CA 1
ATOM 741 C C . VAL A 1 100 ? 8.531 -0.586 -20.877 1.00 86.31 100 VAL A C 1
ATOM 743 O O . VAL A 1 100 ? 7.441 -0.113 -21.201 1.00 86.31 100 VAL A O 1
ATOM 746 N N . THR A 1 101 ? 9.040 -1.680 -21.440 1.00 86.81 101 THR A N 1
ATOM 747 C CA . THR A 1 101 ? 8.337 -2.437 -22.487 1.00 86.81 101 THR A CA 1
ATOM 748 C C . THR A 1 101 ? 7.123 -3.174 -21.922 1.00 86.81 101 THR A C 1
ATOM 750 O O . THR A 1 101 ? 7.083 -3.470 -20.729 1.00 86.81 101 THR A O 1
ATOM 753 N N . GLU A 1 102 ? 6.149 -3.534 -22.762 1.00 87.50 102 GLU A N 1
ATOM 754 C CA . GLU A 1 102 ? 4.962 -4.288 -22.316 1.00 87.50 102 GLU A CA 1
ATOM 755 C C . GLU A 1 102 ? 5.333 -5.595 -21.594 1.00 87.50 102 GLU A C 1
ATOM 757 O O . GLU A 1 102 ? 4.875 -5.824 -20.477 1.00 87.50 102 GLU A O 1
ATOM 762 N N . ASP A 1 103 ? 6.279 -6.377 -22.128 1.00 87.00 103 ASP A N 1
ATOM 763 C CA . ASP A 1 103 ? 6.769 -7.591 -21.459 1.00 87.00 103 ASP A CA 1
ATOM 764 C C . ASP A 1 103 ? 7.360 -7.305 -20.066 1.00 87.00 103 ASP A C 1
ATOM 766 O O . ASP A 1 103 ? 7.257 -8.121 -19.148 1.00 87.00 103 ASP A O 1
ATOM 770 N N . GLN A 1 104 ? 8.038 -6.163 -19.890 1.00 87.19 104 GLN A N 1
ATOM 771 C CA . GLN A 1 104 ? 8.549 -5.751 -18.581 1.00 87.19 104 GLN A CA 1
ATOM 772 C C . GLN A 1 104 ? 7.400 -5.371 -17.646 1.00 87.19 104 GLN A C 1
ATOM 774 O O . GLN A 1 104 ? 7.435 -5.764 -16.478 1.00 87.19 104 GLN A O 1
ATOM 779 N N . LYS A 1 105 ? 6.378 -4.664 -18.142 1.00 89.69 105 LYS A N 1
ATOM 780 C CA . LYS A 1 105 ? 5.186 -4.309 -17.358 1.00 89.69 105 LYS A CA 1
ATOM 781 C C . LYS A 1 105 ? 4.466 -5.556 -16.851 1.00 89.69 105 LYS A C 1
ATOM 783 O O . LYS A 1 105 ? 4.185 -5.649 -15.656 1.00 89.69 105 LYS A O 1
ATOM 788 N N . GLU A 1 106 ? 4.254 -6.547 -17.714 1.00 89.81 106 GLU A N 1
ATOM 789 C CA . GLU A 1 106 ? 3.632 -7.824 -17.344 1.00 89.81 106 GLU A CA 1
ATOM 790 C C . GLU A 1 106 ? 4.437 -8.570 -16.272 1.00 89.81 106 GLU A C 1
ATOM 792 O O . GLU A 1 106 ? 3.872 -9.051 -15.285 1.00 89.81 106 GLU A O 1
ATOM 797 N N . ARG A 1 107 ? 5.771 -8.614 -16.411 1.00 89.50 107 ARG A N 1
ATOM 798 C CA . ARG A 1 107 ? 6.645 -9.236 -15.403 1.00 89.50 107 ARG A CA 1
ATOM 799 C C . ARG A 1 107 ? 6.582 -8.522 -14.058 1.00 89.50 107 ARG A C 1
ATOM 801 O O . ARG A 1 107 ? 6.468 -9.190 -13.031 1.00 89.50 107 ARG A O 1
ATOM 808 N N . VAL A 1 108 ? 6.644 -7.189 -14.042 1.00 89.75 108 VAL A N 1
ATOM 809 C CA . VAL A 1 108 ? 6.526 -6.419 -12.793 1.00 89.75 108 VAL A CA 1
ATOM 810 C C . VAL A 1 108 ? 5.162 -6.656 -12.151 1.00 89.75 108 VAL A C 1
ATOM 812 O O . VAL A 1 108 ? 5.101 -6.914 -10.951 1.00 89.75 108 VAL A O 1
ATOM 815 N N . LEU A 1 109 ? 4.082 -6.646 -12.934 1.00 88.19 109 LEU A N 1
ATOM 816 C CA . LEU A 1 109 ? 2.737 -6.920 -12.434 1.00 88.19 109 LEU A CA 1
ATOM 817 C C . LEU A 1 109 ? 2.643 -8.300 -11.767 1.00 88.19 109 LEU A C 1
ATOM 819 O O . LEU A 1 109 ? 2.084 -8.413 -10.674 1.00 88.19 109 LEU A O 1
ATOM 823 N N . ALA A 1 110 ? 3.215 -9.335 -12.388 1.00 89.00 110 ALA A N 1
ATOM 824 C CA . ALA A 1 110 ? 3.240 -10.682 -11.824 1.00 89.00 110 ALA A CA 1
ATOM 825 C C . ALA A 1 110 ? 4.000 -10.735 -10.486 1.00 89.00 110 ALA A C 1
ATOM 827 O O . ALA A 1 110 ? 3.471 -11.262 -9.505 1.00 89.00 110 ALA A O 1
ATOM 828 N N . ILE A 1 111 ? 5.190 -10.126 -10.423 1.00 90.81 111 ILE A N 1
ATOM 829 C CA . ILE A 1 111 ? 6.022 -10.072 -9.208 1.00 90.81 111 ILE A CA 1
ATOM 830 C C . ILE A 1 111 ? 5.301 -9.328 -8.082 1.00 90.81 111 ILE A C 1
ATOM 832 O O . ILE A 1 111 ? 5.257 -9.805 -6.948 1.00 90.81 111 ILE A O 1
ATOM 836 N N . VAL A 1 112 ? 4.717 -8.167 -8.386 1.00 89.62 112 VAL A N 1
ATOM 837 C CA . VAL A 1 112 ? 3.976 -7.364 -7.405 1.00 89.62 112 VAL A CA 1
ATOM 838 C C . VAL A 1 112 ? 2.794 -8.165 -6.870 1.00 89.62 112 VAL A C 1
ATOM 840 O O . VAL A 1 112 ? 2.621 -8.258 -5.656 1.00 89.62 112 VAL A O 1
ATOM 843 N N . ARG A 1 113 ? 2.014 -8.804 -7.749 1.00 85.62 113 ARG A N 1
ATOM 844 C CA . ARG A 1 113 ? 0.879 -9.638 -7.340 1.00 85.62 113 ARG A CA 1
ATOM 845 C C . ARG A 1 113 ? 1.314 -10.778 -6.420 1.00 85.62 113 ARG A C 1
ATOM 847 O O . ARG A 1 113 ? 0.682 -10.993 -5.387 1.00 85.62 113 ARG A O 1
ATOM 854 N N . GLU A 1 114 ? 2.374 -11.494 -6.782 1.00 88.31 114 GLU A N 1
ATOM 855 C CA . GLU A 1 114 ? 2.910 -12.586 -5.968 1.00 88.31 114 GLU A CA 1
ATOM 856 C C . GLU A 1 114 ? 3.362 -12.083 -4.592 1.00 88.31 114 GLU A C 1
ATOM 858 O O . GLU A 1 114 ? 2.962 -12.641 -3.569 1.00 88.31 114 GLU A O 1
ATOM 863 N N . ALA A 1 115 ? 4.143 -11.000 -4.557 1.00 90.31 115 ALA A N 1
ATOM 864 C CA . ALA A 1 115 ? 4.643 -10.413 -3.320 1.00 90.31 115 ALA A CA 1
ATOM 865 C C . ALA A 1 115 ? 3.498 -9.961 -2.403 1.00 90.31 115 ALA A C 1
ATOM 867 O O . ALA A 1 115 ? 3.503 -10.285 -1.216 1.00 90.31 115 ALA A O 1
ATOM 868 N N . PHE A 1 116 ? 2.484 -9.285 -2.946 1.00 86.75 116 PHE A N 1
ATOM 869 C CA . PHE A 1 116 ? 1.320 -8.850 -2.171 1.00 86.75 116 PHE A CA 1
ATOM 870 C C . PHE A 1 116 ? 0.545 -10.026 -1.579 1.00 86.75 116 PHE A C 1
ATOM 872 O O . PHE A 1 116 ? 0.251 -10.021 -0.384 1.00 86.75 116 PHE A O 1
ATOM 879 N N . LEU A 1 117 ? 0.236 -11.044 -2.389 1.00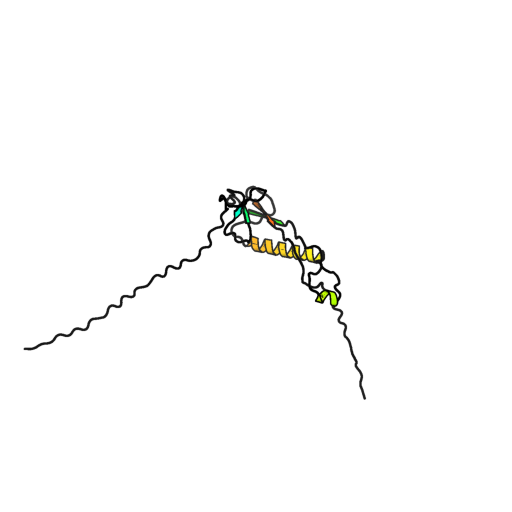 86.00 117 LEU A N 1
ATOM 880 C CA . LEU A 1 117 ? -0.471 -12.235 -1.913 1.00 86.00 117 LEU A CA 1
ATOM 881 C C . LEU A 1 117 ? 0.339 -12.973 -0.846 1.00 86.00 117 LEU A C 1
ATOM 883 O O . LEU A 1 117 ? -0.217 -13.401 0.163 1.00 86.00 117 LEU A O 1
ATOM 887 N N . LYS A 1 118 ? 1.656 -13.077 -1.038 1.00 89.06 118 LYS A N 1
ATOM 888 C CA . LYS A 1 118 ? 2.565 -13.703 -0.080 1.00 89.06 118 LYS A CA 1
ATOM 889 C C . LYS A 1 118 ? 2.615 -12.950 1.245 1.00 89.06 118 LYS A C 1
ATOM 891 O O . LYS A 1 118 ? 2.531 -13.586 2.289 1.00 89.06 118 LYS A O 1
ATOM 896 N N . GLU A 1 119 ? 2.773 -11.628 1.229 1.00 89.19 119 GLU A N 1
ATOM 897 C CA . GLU A 1 119 ? 2.859 -10.833 2.460 1.00 89.19 119 GLU A CA 1
ATOM 898 C C . GLU A 1 119 ? 1.514 -10.763 3.189 1.00 89.19 119 GLU A C 1
ATOM 900 O O . GLU A 1 119 ? 1.465 -10.988 4.398 1.00 89.19 119 GLU A O 1
ATOM 905 N N . LEU A 1 120 ? 0.409 -10.544 2.471 1.00 84.12 120 LEU A N 1
ATOM 906 C CA . LEU A 1 120 ? -0.924 -10.546 3.081 1.00 84.12 120 LEU A CA 1
ATOM 907 C C . LEU A 1 120 ? -1.320 -11.935 3.587 1.00 84.12 120 LEU A C 1
ATOM 909 O O . LEU A 1 120 ? -1.976 -12.038 4.621 1.00 84.12 120 LEU A O 1
ATOM 913 N N . GLY A 1 121 ? -0.877 -13.000 2.915 1.00 85.81 121 GLY A N 1
ATOM 914 C CA . GLY A 1 121 ? -1.120 -14.381 3.330 1.00 85.81 121 GLY A CA 1
ATOM 915 C C . GLY A 1 121 ? -0.441 -14.754 4.651 1.00 85.81 121 GLY A C 1
ATOM 916 O O . GLY A 1 121 ? -0.834 -15.733 5.277 1.00 85.81 121 GLY A O 1
ATOM 917 N N . LYS A 1 122 ? 0.541 -13.969 5.118 1.00 89.12 122 LYS A N 1
ATOM 918 C CA . LYS A 1 122 ? 1.142 -14.132 6.455 1.00 89.12 122 LYS A CA 1
ATOM 919 C C . LYS A 1 122 ? 0.271 -13.564 7.575 1.00 89.12 122 LYS A C 1
ATOM 921 O O . LYS A 1 122 ? 0.573 -13.787 8.748 1.00 89.12 122 LYS A O 1
ATOM 926 N N . SER A 1 123 ? -0.766 -12.795 7.245 1.00 85.25 123 SER A N 1
ATOM 927 C CA . SER A 1 123 ? -1.681 -12.245 8.238 1.00 85.25 123 SER A CA 1
ATOM 928 C C . SER A 1 123 ? -2.403 -13.370 8.975 1.00 85.25 123 SER A C 1
ATOM 930 O O . SER A 1 123 ? -3.069 -14.200 8.369 1.00 85.25 123 SER A O 1
ATOM 932 N N . THR A 1 124 ? -2.333 -13.363 10.303 1.00 84.94 124 THR A N 1
ATOM 933 C CA . THR A 1 124 ? -3.145 -14.251 11.150 1.00 84.94 124 THR A CA 1
ATOM 934 C C . THR A 1 124 ? -4.547 -13.696 11.400 1.00 84.94 124 THR A C 1
ATOM 936 O O . THR A 1 124 ? -5.386 -14.378 11.985 1.00 84.94 124 THR A O 1
ATOM 939 N N . ARG A 1 125 ? -4.805 -12.445 10.992 1.00 86.69 125 ARG A N 1
ATOM 940 C CA . ARG A 1 125 ? -6.048 -11.727 11.290 1.00 86.69 125 ARG A CA 1
ATOM 941 C C . ARG A 1 125 ? -7.095 -11.848 10.190 1.00 86.69 125 ARG A C 1
ATOM 943 O O . ARG A 1 125 ? -8.280 -11.781 10.499 1.00 86.69 125 ARG A O 1
ATOM 950 N N . PHE A 1 126 ? -6.667 -12.000 8.940 1.00 91.12 126 PHE A N 1
ATOM 951 C CA . PHE A 1 126 ? -7.556 -11.978 7.783 1.00 91.12 126 PHE A CA 1
ATOM 952 C C . PHE A 1 126 ? -7.335 -13.195 6.897 1.00 91.12 126 PHE A C 1
ATOM 954 O O . PHE A 1 126 ? -6.196 -13.568 6.628 1.00 91.12 126 PHE A O 1
ATOM 961 N N . THR A 1 127 ? -8.430 -13.768 6.399 1.00 92.94 127 THR A N 1
ATOM 962 C CA . THR A 1 127 ? -8.380 -14.796 5.350 1.00 92.94 127 THR A CA 1
ATOM 963 C C . THR A 1 127 ? -8.489 -14.132 3.981 1.00 92.94 127 THR A C 1
ATOM 965 O O . THR A 1 127 ? -9.403 -13.342 3.750 1.00 92.94 127 THR A O 1
ATOM 968 N N . ILE A 1 128 ? -7.577 -14.441 3.062 1.00 92.31 128 ILE A N 1
ATOM 969 C CA . ILE A 1 128 ? -7.668 -13.947 1.682 1.00 92.31 128 ILE A CA 1
ATOM 970 C C . ILE A 1 128 ? -8.700 -14.787 0.926 1.00 92.31 128 ILE A C 1
ATOM 972 O O . ILE A 1 128 ? -8.626 -16.014 0.946 1.00 92.31 128 ILE A O 1
ATOM 976 N N . VAL A 1 129 ? -9.639 -14.121 0.256 1.00 94.62 129 VAL A N 1
ATOM 977 C CA . VAL A 1 129 ? -10.667 -14.742 -0.591 1.00 94.62 129 VAL A CA 1
ATOM 978 C C . VAL A 1 129 ? -10.683 -14.105 -1.980 1.00 94.62 129 VAL A C 1
ATOM 980 O O . VAL A 1 129 ? -10.152 -13.011 -2.182 1.00 94.62 129 VAL A O 1
ATOM 983 N N . ASP A 1 130 ? -11.287 -14.793 -2.941 1.00 93.50 130 ASP A N 1
ATOM 984 C CA . ASP A 1 130 ? -11.449 -14.372 -4.338 1.00 93.50 130 ASP A CA 1
ATOM 985 C C . ASP A 1 130 ? -12.882 -13.924 -4.686 1.00 93.50 130 ASP A C 1
ATOM 987 O O . ASP A 1 130 ? -13.082 -13.225 -5.688 1.00 93.50 130 ASP A O 1
ATOM 991 N N . GLU A 1 131 ? -13.853 -14.225 -3.820 1.00 95.00 131 GLU A N 1
ATOM 992 C CA . GLU A 1 131 ? -15.264 -13.870 -3.980 1.00 95.00 131 GLU A CA 1
ATOM 993 C C . GLU A 1 131 ? -15.757 -12.840 -2.939 1.00 95.00 131 GLU A C 1
ATOM 995 O O . GLU A 1 131 ? -15.306 -12.834 -1.788 1.00 95.00 131 GLU A O 1
ATOM 1000 N N . PRO A 1 132 ? -16.687 -11.941 -3.319 1.00 96.50 132 PRO A N 1
ATOM 1001 C CA . PRO A 1 132 ? -17.301 -10.988 -2.397 1.00 96.50 132 PRO A CA 1
ATOM 1002 C C . PRO A 1 132 ? -18.258 -11.671 -1.406 1.00 96.50 132 PRO A C 1
ATOM 1004 O O . PRO A 1 132 ? -18.873 -12.691 -1.705 1.00 96.50 132 PRO A O 1
ATOM 1007 N N . GLY A 1 133 ? -18.439 -11.062 -0.231 1.00 95.50 133 GLY A N 1
ATOM 1008 C CA . GLY A 1 133 ? -19.304 -11.587 0.827 1.00 95.50 133 GLY A CA 1
ATOM 1009 C C . GLY A 1 133 ? -19.547 -10.581 1.959 1.00 95.50 133 GLY A C 1
ATOM 1010 O O . GLY A 1 133 ? -18.942 -9.509 1.966 1.00 95.50 133 GLY A O 1
ATOM 1011 N N . PRO A 1 134 ? -20.427 -10.907 2.921 1.00 94.44 134 PRO A N 1
ATOM 1012 C CA . PRO A 1 134 ? -20.869 -9.973 3.962 1.00 94.44 134 PRO A CA 1
ATOM 1013 C C . PRO A 1 134 ? -19.769 -9.560 4.955 1.00 94.44 134 PRO A C 1
ATOM 1015 O O . PRO A 1 134 ? -19.853 -8.482 5.529 1.00 94.44 134 PRO A O 1
ATOM 1018 N N . ASP A 1 135 ? -18.738 -10.388 5.149 1.00 96.25 135 ASP A N 1
ATOM 1019 C CA . ASP A 1 135 ? -17.596 -10.140 6.043 1.00 96.25 135 ASP A CA 1
ATOM 1020 C C . ASP A 1 135 ? -16.266 -9.970 5.281 1.00 96.25 135 ASP A C 1
ATOM 1022 O O . ASP A 1 135 ? -15.181 -10.172 5.842 1.00 96.25 135 ASP A O 1
ATOM 1026 N N . VAL A 1 136 ? -16.354 -9.617 3.993 1.00 97.12 136 VAL A N 1
ATOM 1027 C CA . VAL A 1 136 ? -15.219 -9.475 3.073 1.00 97.12 136 VAL A CA 1
ATOM 1028 C C . VAL A 1 136 ? -14.907 -7.998 2.833 1.00 97.12 136 VAL A C 1
ATOM 1030 O O . VAL A 1 136 ? -15.705 -7.272 2.243 1.00 97.12 136 VAL A O 1
ATOM 1033 N N . LEU A 1 137 ? -13.718 -7.560 3.247 1.00 95.25 137 LEU A N 1
ATOM 1034 C CA . LEU A 1 137 ? -13.203 -6.222 2.968 1.00 95.25 137 LEU A CA 1
ATOM 1035 C C . LEU A 1 137 ? -12.520 -6.199 1.595 1.00 95.25 137 LEU A C 1
ATOM 1037 O O . LEU A 1 137 ? -11.534 -6.903 1.371 1.00 95.25 137 LEU A O 1
ATOM 1041 N N . LEU A 1 138 ? -13.017 -5.367 0.679 1.00 94.50 138 LEU A N 1
ATOM 1042 C CA . LEU A 1 138 ? -12.353 -5.115 -0.598 1.00 94.50 138 LEU A CA 1
ATOM 1043 C C . LEU A 1 138 ? -11.155 -4.182 -0.386 1.00 94.50 138 LEU A C 1
ATOM 1045 O O . LEU A 1 138 ? -11.327 -3.029 0.001 1.00 94.50 138 LEU A O 1
ATOM 1049 N N . VAL A 1 139 ? -9.954 -4.662 -0.702 1.00 91.62 139 VAL A N 1
ATOM 1050 C CA . VAL A 1 139 ? -8.723 -3.865 -0.675 1.00 91.62 139 VAL A CA 1
ATOM 1051 C C . VAL A 1 139 ? -8.232 -3.676 -2.103 1.00 91.62 139 VAL A C 1
ATOM 1053 O O . VAL A 1 139 ? -7.957 -4.652 -2.803 1.00 91.62 139 VAL A O 1
ATOM 1056 N N . ARG A 1 140 ? -8.126 -2.416 -2.534 1.00 90.56 140 ARG A N 1
ATOM 1057 C CA . ARG A 1 140 ? -7.608 -2.037 -3.852 1.00 90.56 140 ARG A CA 1
ATOM 1058 C C . ARG A 1 140 ? -6.190 -1.500 -3.722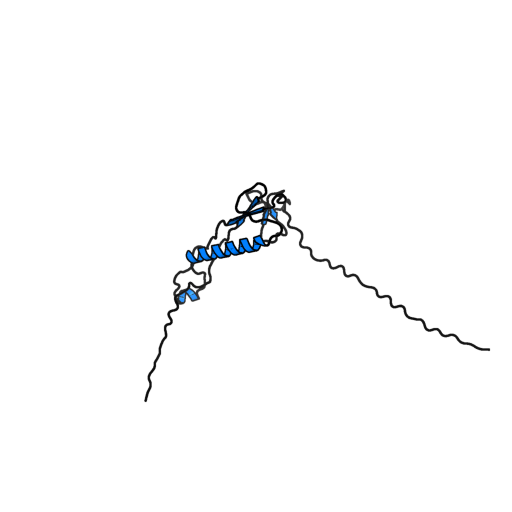 1.00 90.56 140 ARG A C 1
ATOM 1060 O O . ARG A 1 140 ? -5.960 -0.564 -2.964 1.00 90.56 140 ARG A O 1
ATOM 1067 N N . GLY A 1 141 ? -5.253 -2.106 -4.443 1.00 87.56 141 GLY A N 1
ATOM 1068 C CA . GLY A 1 141 ? -3.860 -1.664 -4.500 1.00 87.56 141 GLY A CA 1
ATOM 1069 C C . GLY A 1 141 ? -3.502 -1.147 -5.888 1.00 87.56 141 GLY A C 1
ATOM 1070 O O . GLY A 1 141 ? -3.846 -1.784 -6.884 1.00 87.56 141 GLY A O 1
ATOM 1071 N N . VAL A 1 142 ? -2.788 -0.025 -5.946 1.00 90.19 142 VAL A N 1
ATOM 1072 C CA . VAL A 1 142 ? -2.243 0.556 -7.179 1.00 90.19 142 VAL A CA 1
ATOM 1073 C C . VAL A 1 142 ? -0.794 0.974 -6.939 1.00 90.19 142 VAL A C 1
ATOM 1075 O O . VAL A 1 142 ? -0.460 1.443 -5.850 1.00 90.19 142 VAL A O 1
ATOM 1078 N N . LEU A 1 143 ? 0.071 0.783 -7.934 1.00 90.44 143 LEU A N 1
ATOM 1079 C CA . LEU A 1 143 ? 1.400 1.400 -7.954 1.00 90.44 143 LEU A CA 1
ATOM 1080 C C . LEU A 1 143 ? 1.360 2.557 -8.941 1.00 90.44 143 LEU A C 1
ATOM 1082 O O . LEU A 1 143 ? 0.953 2.364 -10.082 1.00 90.44 143 LEU A O 1
ATOM 1086 N N . LEU A 1 144 ? 1.788 3.734 -8.503 1.00 91.00 144 LEU A N 1
ATOM 1087 C CA . LEU A 1 144 ? 1.796 4.932 -9.331 1.00 91.00 144 LEU A CA 1
ATOM 1088 C C . LEU A 1 144 ? 3.227 5.358 -9.645 1.00 91.00 144 LEU A C 1
ATOM 1090 O O . LEU A 1 144 ? 4.139 5.102 -8.857 1.00 91.00 144 LEU A O 1
ATOM 1094 N N . ASP A 1 145 ? 3.394 6.033 -10.781 1.00 89.56 145 ASP A N 1
ATOM 1095 C CA . ASP A 1 145 ? 4.631 6.720 -11.162 1.00 89.56 145 ASP A CA 1
ATOM 1096 C C . ASP A 1 145 ? 5.880 5.811 -11.234 1.00 89.56 145 ASP A C 1
ATOM 1098 O O . ASP A 1 145 ? 6.987 6.164 -10.816 1.00 89.56 145 ASP A O 1
ATOM 1102 N N . VAL A 1 146 ? 5.717 4.602 -11.778 1.00 89.12 146 VAL A N 1
ATOM 1103 C CA . VAL A 1 146 ? 6.812 3.630 -11.896 1.00 89.12 146 VAL A CA 1
ATOM 1104 C C . VAL A 1 146 ? 7.753 3.994 -13.047 1.00 89.12 146 VAL A C 1
ATOM 1106 O O . VAL A 1 146 ? 7.323 4.220 -14.178 1.00 89.12 146 VAL A O 1
ATOM 1109 N N . VAL A 1 147 ? 9.062 3.985 -12.772 1.00 89.31 147 VAL A N 1
ATOM 1110 C CA . VAL A 1 147 ? 10.147 4.228 -13.739 1.00 89.31 147 VAL A CA 1
ATOM 1111 C C . VAL A 1 147 ? 11.197 3.120 -13.690 1.00 89.31 147 VAL A C 1
ATOM 1113 O O . VAL A 1 147 ? 11.458 2.551 -12.631 1.00 89.31 147 VAL A O 1
ATOM 1116 N N . SER A 1 148 ? 11.851 2.837 -14.822 1.00 85.75 148 SER A N 1
ATOM 1117 C CA . SER A 1 148 ? 12.993 1.916 -14.873 1.00 85.75 148 SER A CA 1
ATOM 1118 C C . SER A 1 148 ? 14.308 2.672 -15.010 1.00 85.75 148 SER A C 1
ATOM 1120 O O . SER A 1 148 ? 14.472 3.486 -15.911 1.00 85.75 148 SER A O 1
ATOM 1122 N N . TYR A 1 149 ? 15.285 2.345 -14.167 1.00 85.12 149 TYR A N 1
ATOM 1123 C CA . TYR A 1 149 ? 16.695 2.706 -14.378 1.00 85.12 149 TYR A CA 1
ATOM 1124 C C . TYR A 1 149 ? 17.536 1.510 -14.836 1.00 85.12 149 TYR A C 1
ATOM 1126 O O . TYR A 1 149 ? 18.758 1.607 -14.942 1.00 85.12 149 TYR A O 1
ATOM 1134 N N . VAL A 1 150 ? 16.883 0.382 -15.122 1.00 80.38 150 VAL A N 1
ATOM 1135 C CA . VAL A 1 150 ? 17.528 -0.826 -15.629 1.00 80.38 150 VAL A CA 1
ATOM 1136 C C . VAL A 1 150 ? 17.660 -0.691 -17.147 1.00 80.38 150 VAL A C 1
ATOM 1138 O O . VAL A 1 150 ? 16.638 -0.521 -17.819 1.00 80.38 150 VAL A O 1
ATOM 1141 N N . PRO A 1 151 ? 18.884 -0.748 -17.705 1.00 75.00 151 PRO A N 1
ATOM 1142 C CA . PRO A 1 151 ? 19.071 -0.753 -19.149 1.00 75.00 151 PRO A CA 1
ATOM 1143 C C . PRO A 1 151 ? 18.312 -1.923 -19.789 1.00 75.00 151 PRO A C 1
ATOM 1145 O O . PRO A 1 151 ? 18.294 -3.010 -19.211 1.00 75.00 151 PRO A O 1
ATOM 1148 N N . PRO A 1 152 ? 17.710 -1.742 -20.976 1.00 69.06 152 PRO A N 1
ATOM 1149 C CA . PRO A 1 152 ? 17.114 -2.858 -21.698 1.00 69.06 152 PRO A CA 1
ATOM 1150 C C . PRO A 1 152 ? 18.198 -3.885 -22.035 1.00 69.06 152 PRO A C 1
ATOM 1152 O O . PRO A 1 152 ? 19.336 -3.505 -22.328 1.00 69.06 152 PRO A O 1
ATOM 1155 N N . ASP A 1 153 ? 17.841 -5.171 -22.029 1.00 67.38 153 ASP A N 1
ATOM 1156 C CA . ASP A 1 153 ? 18.738 -6.245 -22.451 1.00 67.38 153 ASP A CA 1
ATOM 1157 C C . ASP A 1 153 ? 19.131 -6.031 -23.916 1.00 67.38 153 ASP A C 1
ATOM 1159 O O . ASP A 1 153 ? 18.427 -6.401 -24.856 1.00 67.38 153 ASP A O 1
ATOM 1163 N N . THR A 1 154 ? 20.280 -5.401 -24.138 1.00 57.06 154 THR A N 1
ATOM 1164 C CA . THR A 1 154 ? 20.911 -5.413 -25.448 1.00 57.06 154 THR A CA 1
ATOM 1165 C C . THR A 1 154 ? 21.553 -6.777 -25.585 1.00 57.06 154 THR A C 1
ATOM 1167 O O . THR A 1 154 ? 22.456 -7.084 -24.804 1.00 57.06 154 THR A O 1
ATOM 1170 N N . ALA A 1 155 ? 21.110 -7.585 -26.553 1.00 50.22 155 ALA A N 1
ATOM 1171 C CA . ALA A 1 155 ? 21.841 -8.773 -26.972 1.00 50.22 155 ALA A CA 1
ATOM 1172 C C . ALA A 1 155 ? 23.315 -8.382 -27.107 1.00 50.22 155 ALA A C 1
ATOM 1174 O O . ALA A 1 155 ? 23.679 -7.585 -27.975 1.00 50.22 155 ALA A O 1
ATOM 1175 N N . SER A 1 156 ? 24.129 -8.845 -26.160 1.00 44.28 156 SER A N 1
ATOM 1176 C CA . SER A 1 156 ? 25.542 -8.522 -26.091 1.00 44.28 156 SER A CA 1
ATOM 1177 C C . SER A 1 156 ? 26.161 -8.977 -27.405 1.00 44.28 156 SER A C 1
ATOM 1179 O O . SER A 1 156 ? 26.312 -10.175 -27.645 1.00 44.28 156 SER A O 1
ATOM 1181 N N . ARG A 1 157 ? 26.483 -8.033 -28.297 1.00 50.06 157 ARG A N 1
ATOM 1182 C CA . ARG A 1 157 ? 27.484 -8.303 -29.320 1.00 50.06 157 ARG A CA 1
ATOM 1183 C C . ARG A 1 157 ? 28.779 -8.479 -28.548 1.00 50.06 157 ARG A C 1
ATOM 1185 O O . ARG A 1 157 ? 29.402 -7.504 -28.137 1.00 50.06 157 ARG A O 1
ATOM 1192 N N . SER A 1 158 ? 29.178 -9.728 -28.368 1.00 43.81 158 SER A N 1
ATOM 1193 C CA . SER A 1 158 ? 30.576 -10.103 -28.251 1.00 43.81 158 SER A CA 1
ATOM 1194 C C . SER A 1 158 ? 31.291 -9.645 -29.525 1.00 43.81 158 SER A C 1
ATOM 1196 O O . SER A 1 158 ? 31.544 -10.421 -30.442 1.00 43.81 158 SER A O 1
ATOM 1198 N N . GLU A 1 159 ? 31.590 -8.352 -29.623 1.00 44.91 159 GLU A N 1
ATOM 1199 C CA . GLU A 1 159 ? 32.550 -7.866 -30.598 1.00 44.91 159 GLU A CA 1
ATOM 1200 C C . GLU A 1 159 ? 33.928 -8.254 -30.063 1.00 44.91 159 GLU A C 1
ATOM 1202 O O . GLU A 1 159 ? 34.585 -7.524 -29.321 1.00 44.91 159 GLU A O 1
ATOM 1207 N N . VAL A 1 160 ? 34.329 -9.489 -30.373 1.00 50.22 160 VAL A N 1
ATOM 1208 C CA . VAL A 1 160 ? 35.716 -9.923 -30.256 1.00 50.22 160 VAL A CA 1
ATOM 1209 C C . VAL A 1 160 ? 36.510 -9.066 -31.242 1.00 50.22 160 VAL A C 1
ATOM 1211 O O . VAL A 1 160 ? 36.645 -9.394 -32.419 1.00 50.22 160 VAL A O 1
ATOM 1214 N N . LEU A 1 161 ? 37.008 -7.927 -30.768 1.00 42.59 161 LEU A N 1
ATOM 1215 C CA . LEU A 1 161 ? 37.984 -7.118 -31.483 1.00 42.59 161 LEU A CA 1
ATOM 1216 C C . LEU A 1 161 ? 39.335 -7.838 -31.400 1.00 42.59 161 LEU A C 1
ATOM 1218 O O . LEU A 1 161 ? 40.153 -7.553 -30.527 1.00 42.59 161 LEU A O 1
ATOM 1222 N N . LEU A 1 162 ? 39.577 -8.778 -32.318 1.00 48.53 162 LEU A N 1
ATOM 1223 C CA . LEU A 1 162 ? 40.932 -9.236 -32.632 1.00 48.53 162 LEU A CA 1
ATOM 1224 C C . LEU A 1 162 ? 41.696 -8.060 -33.257 1.00 48.53 162 LEU A C 1
ATOM 1226 O O . LEU A 1 162 ? 41.738 -7.891 -34.474 1.00 48.53 162 LEU A O 1
ATOM 1230 N N . ARG A 1 163 ? 42.299 -7.214 -32.418 1.00 44.66 163 ARG A N 1
ATOM 1231 C CA . ARG A 1 163 ? 43.325 -6.262 -32.851 1.00 44.66 163 ARG A CA 1
ATOM 1232 C C . ARG A 1 163 ? 44.664 -6.997 -32.897 1.00 44.66 163 ARG A C 1
ATOM 1234 O O . ARG A 1 163 ? 45.411 -6.981 -31.932 1.00 44.66 163 ARG A O 1
ATOM 1241 N N . SER A 1 164 ? 44.929 -7.597 -34.055 1.00 54.22 164 SER A N 1
ATOM 1242 C CA . SER A 1 164 ? 46.192 -8.220 -34.470 1.00 54.22 164 SER A CA 1
ATOM 1243 C C . SER A 1 164 ? 46.551 -9.568 -33.826 1.00 54.22 164 SER A C 1
ATOM 1245 O O . SER A 1 164 ? 46.780 -9.685 -32.626 1.00 54.22 164 SER A O 1
ATOM 1247 N N . VAL A 1 165 ? 46.675 -10.581 -34.686 1.00 55.94 165 VAL A N 1
ATOM 1248 C CA . VAL A 1 165 ? 47.544 -11.745 -34.496 1.00 55.94 165 VAL A CA 1
ATOM 1249 C C . VAL A 1 165 ? 48.475 -11.743 -35.699 1.00 55.94 165 VAL A C 1
ATOM 1251 O O . VAL A 1 165 ? 48.011 -11.890 -36.828 1.00 55.94 165 VAL A O 1
ATOM 1254 N N . GLY A 1 166 ? 49.767 -11.549 -35.456 1.00 47.91 166 GLY A N 1
ATOM 1255 C CA . GLY A 1 166 ? 50.784 -11.561 -36.498 1.00 47.91 166 GLY A CA 1
ATOM 1256 C C . GLY A 1 166 ? 51.797 -10.445 -36.320 1.00 47.91 166 GLY A C 1
ATOM 1257 O O . GLY A 1 166 ? 51.689 -9.413 -36.964 1.00 47.91 166 GLY A O 1
ATOM 1258 N N . ASP A 1 167 ? 52.798 -10.693 -35.484 1.00 43.09 167 ASP A N 1
ATOM 1259 C CA . ASP A 1 167 ? 54.162 -10.467 -35.947 1.00 43.09 167 ASP A CA 1
ATOM 1260 C C . ASP A 1 167 ? 54.956 -11.726 -35.611 1.00 43.09 167 ASP A C 1
ATOM 1262 O O . ASP A 1 167 ? 55.288 -12.021 -34.463 1.00 43.09 167 ASP A O 1
ATOM 1266 N N . ALA A 1 168 ? 55.128 -12.534 -36.648 1.00 37.84 168 ALA A N 1
ATOM 1267 C CA . ALA A 1 168 ? 56.097 -13.601 -36.707 1.00 37.84 168 ALA A CA 1
ATOM 1268 C C . ALA A 1 168 ? 57.148 -13.141 -37.714 1.00 37.84 168 ALA A C 1
ATOM 1270 O O . ALA A 1 168 ? 56.872 -13.201 -38.907 1.00 37.84 168 ALA A O 1
ATOM 1271 N N . THR A 1 169 ? 58.288 -12.660 -37.214 1.00 45.47 169 THR A N 1
ATOM 1272 C CA . THR A 1 169 ? 59.667 -12.949 -37.663 1.00 45.47 169 THR A CA 1
ATOM 1273 C C . THR A 1 169 ? 60.648 -12.245 -36.740 1.00 45.47 169 THR A C 1
ATOM 1275 O O . THR A 1 169 ? 60.477 -11.020 -36.557 1.00 45.47 169 THR A O 1
#